Protein AF-A0A3M1L3Z6-F1 (afdb_monomer_lite)

Foldseek 3Di:
DDPVVPVVVVVVVVLQVVLVVCVVVQFHSDDDADDQQWHHDPRHTDGDVVSVVLLVQLVVCVVVVDQLARSQVVCVVVPHATPVRHGGDSVSSVVSVCVVPPPDD

Structure (mmCIF, N/CA/C/O backbone):
data_AF-A0A3M1L3Z6-F1
#
_entry.id   AF-A0A3M1L3Z6-F1
#
loop_
_atom_site.group_PDB
_atom_site.id
_atom_site.type_symbol
_atom_site.label_atom_id
_atom_site.label_alt_id
_atom_site.label_comp_id
_atom_site.label_asym_id
_atom_site.label_entity_id
_atom_site.label_seq_id
_atom_site.pdbx_PDB_ins_code
_atom_site.Cartn_x
_atom_site.Cartn_y
_atom_site.Cartn_z
_atom_site.occupancy
_atom_site.B_iso_or_equiv
_atom_site.auth_seq_id
_atom_site.auth_comp_id
_atom_site.auth_asym_id
_atom_site.auth_atom_id
_atom_site.pdbx_PDB_model_num
ATOM 1 N N . MET A 1 1 ? 49.168 5.666 -5.856 1.00 39.62 1 MET A N 1
ATOM 2 C CA . MET A 1 1 ? 47.967 6.529 -5.940 1.00 39.62 1 MET A CA 1
ATOM 3 C C . MET A 1 1 ? 46.975 5.822 -6.852 1.00 39.62 1 MET A C 1
ATOM 5 O O . MET A 1 1 ? 47.323 5.511 -7.981 1.00 39.62 1 MET A O 1
ATOM 9 N N . ASN A 1 2 ? 45.833 5.406 -6.298 1.00 42.25 2 ASN A N 1
ATOM 10 C CA . ASN A 1 2 ? 45.030 4.277 -6.784 1.00 42.25 2 ASN A CA 1
ATOM 11 C C . ASN A 1 2 ? 43.985 4.683 -7.840 1.00 42.25 2 ASN A C 1
ATOM 13 O O . ASN A 1 2 ? 42.935 5.217 -7.491 1.00 42.25 2 ASN A O 1
ATOM 17 N N . ALA A 1 3 ? 44.229 4.323 -9.104 1.00 49.00 3 ALA A N 1
ATOM 18 C CA . ALA A 1 3 ? 43.293 4.463 -10.231 1.00 49.00 3 ALA A CA 1
ATOM 19 C C . ALA A 1 3 ? 42.008 3.604 -10.105 1.00 49.00 3 ALA A C 1
ATOM 21 O O . ALA A 1 3 ? 41.036 3.817 -10.824 1.00 49.00 3 ALA A O 1
ATOM 22 N N . PHE A 1 4 ? 41.967 2.668 -9.151 1.00 46.69 4 PHE A N 1
ATOM 23 C CA . PHE A 1 4 ? 40.833 1.763 -8.915 1.00 46.69 4 PHE A CA 1
ATOM 24 C C . PHE A 1 4 ? 39.592 2.431 -8.290 1.00 46.69 4 PHE A C 1
ATOM 26 O O . PHE A 1 4 ? 38.512 1.848 -8.3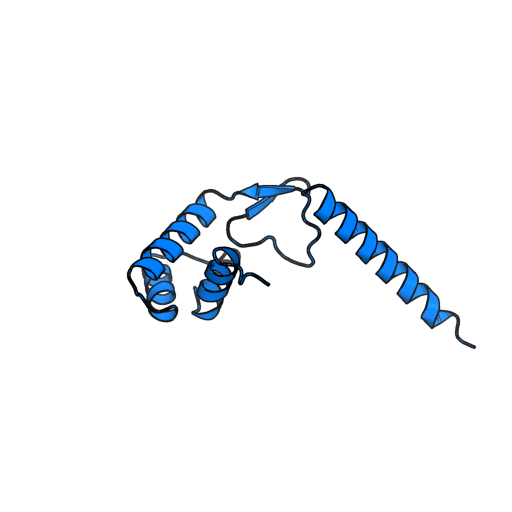16 1.00 46.69 4 PHE A O 1
ATOM 33 N N . ASN A 1 5 ? 39.716 3.640 -7.725 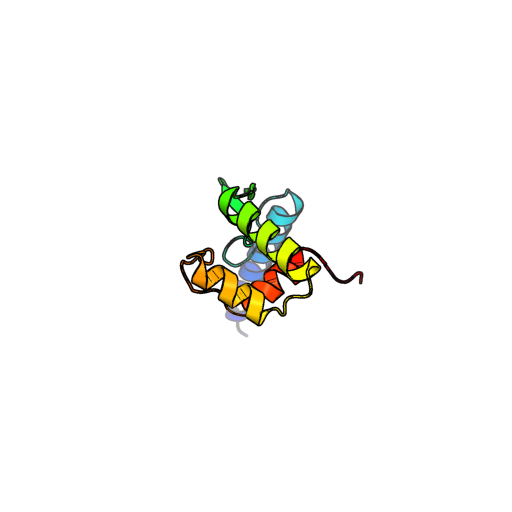1.00 50.94 5 ASN A N 1
ATOM 34 C CA . ASN A 1 5 ? 38.600 4.313 -7.041 1.00 50.94 5 ASN A CA 1
ATOM 35 C C . ASN A 1 5 ? 37.769 5.236 -7.963 1.00 50.94 5 ASN A C 1
ATOM 37 O O . ASN A 1 5 ? 36.650 5.608 -7.617 1.00 50.94 5 ASN A O 1
ATOM 41 N N . GLN A 1 6 ? 38.290 5.599 -9.145 1.00 51.88 6 GLN A N 1
ATOM 42 C CA . GLN A 1 6 ? 37.597 6.484 -10.098 1.00 51.88 6 GLN A CA 1
ATOM 43 C C . GLN A 1 6 ? 36.612 5.738 -11.011 1.00 51.88 6 GLN A C 1
ATOM 45 O O . GLN A 1 6 ? 35.501 6.221 -11.212 1.00 51.88 6 GLN A O 1
ATOM 50 N N . GLN A 1 7 ? 36.953 4.534 -11.492 1.00 50.38 7 GLN A N 1
ATOM 51 C CA . GLN A 1 7 ? 36.088 3.772 -12.413 1.00 50.38 7 GLN A CA 1
ATOM 52 C C . GLN A 1 7 ? 34.726 3.403 -11.806 1.00 50.38 7 GLN A C 1
ATOM 54 O O . GLN A 1 7 ? 33.710 3.394 -12.500 1.00 50.38 7 GLN A O 1
ATOM 59 N N . SER A 1 8 ? 34.681 3.130 -10.500 1.00 55.03 8 SER A N 1
ATOM 60 C CA . SER A 1 8 ? 33.433 2.815 -9.799 1.00 55.03 8 SER A CA 1
ATOM 61 C C . SER A 1 8 ? 32.480 4.013 -9.776 1.00 55.03 8 SER A C 1
ATOM 63 O O . SER A 1 8 ? 31.285 3.841 -10.003 1.00 55.03 8 SER A O 1
ATOM 65 N N . HIS A 1 9 ? 32.994 5.228 -9.555 1.00 58.19 9 HIS A N 1
ATOM 66 C CA . HIS A 1 9 ? 32.180 6.448 -9.521 1.00 58.19 9 HIS A CA 1
ATOM 67 C C . HIS A 1 9 ? 31.511 6.736 -10.871 1.00 58.19 9 HIS A C 1
ATOM 69 O O . HIS A 1 9 ? 30.326 7.062 -10.901 1.00 58.19 9 HIS A O 1
ATOM 75 N N . GLU A 1 10 ? 32.227 6.539 -11.980 1.00 62.34 10 GLU A N 1
ATOM 76 C CA . GLU A 1 10 ? 31.702 6.776 -13.331 1.00 62.34 10 GLU A CA 1
ATOM 77 C C . GLU A 1 10 ? 30.600 5.779 -13.720 1.00 62.34 10 GLU A C 1
ATOM 79 O O . GLU A 1 10 ? 29.590 6.159 -14.314 1.00 62.34 10 GLU A O 1
ATOM 84 N N . ILE A 1 11 ? 30.746 4.501 -13.347 1.00 62.25 11 ILE A N 1
ATOM 85 C CA . ILE A 1 11 ? 29.704 3.485 -13.566 1.00 62.25 11 ILE A CA 1
ATOM 86 C C . ILE A 1 11 ? 28.451 3.830 -12.750 1.00 62.25 11 ILE A C 1
ATOM 88 O O . ILE A 1 11 ? 27.335 3.764 -13.270 1.00 62.25 11 ILE A O 1
ATOM 92 N N . TRP A 1 12 ? 28.623 4.242 -11.492 1.00 62.81 12 TRP A N 1
ATOM 93 C CA . TRP A 1 12 ? 27.518 4.645 -10.622 1.00 62.81 12 TRP A CA 1
ATOM 94 C C . TRP A 1 12 ? 26.781 5.884 -11.137 1.00 62.81 12 TRP A C 1
ATOM 96 O O . TRP A 1 12 ? 25.549 5.868 -11.185 1.00 62.81 12 TRP A O 1
ATOM 106 N N . GLN A 1 13 ? 27.510 6.916 -11.571 1.00 69.06 13 GLN A N 1
ATOM 107 C CA . GLN A 1 13 ? 26.922 8.133 -12.138 1.00 69.06 13 GLN A CA 1
ATOM 108 C C . GLN A 1 13 ? 26.120 7.837 -13.404 1.00 69.06 13 GLN A C 1
ATOM 110 O O . GLN A 1 13 ? 24.952 8.206 -13.482 1.00 69.06 13 GLN A O 1
ATOM 115 N N . ARG A 1 14 ? 26.676 7.070 -14.348 1.00 72.62 14 ARG A N 1
ATOM 116 C CA . ARG A 1 14 ? 25.972 6.723 -15.595 1.00 72.62 14 ARG A CA 1
ATOM 117 C C . ARG A 1 14 ? 24.721 5.877 -15.351 1.00 72.62 14 ARG A C 1
ATOM 119 O O . ARG A 1 14 ? 23.711 6.045 -16.036 1.00 72.62 14 ARG A O 1
ATOM 126 N N . LEU A 1 15 ? 24.757 4.974 -14.367 1.00 63.69 15 LEU A N 1
ATOM 127 C CA . LEU A 1 15 ? 23.576 4.212 -13.957 1.00 63.69 15 LEU A CA 1
ATOM 128 C C . LEU A 1 15 ? 22.524 5.111 -13.301 1.00 63.69 15 LEU A C 1
ATOM 130 O O . LEU A 1 15 ? 21.337 4.868 -13.494 1.00 63.69 15 LEU A O 1
ATOM 134 N N . GLU A 1 16 ? 22.925 6.099 -12.499 1.00 63.81 16 GLU A N 1
ATOM 135 C CA . GLU A 1 16 ? 22.015 7.080 -11.889 1.00 63.81 16 GLU A CA 1
ATOM 136 C C . GLU A 1 16 ? 21.357 7.959 -12.952 1.00 63.81 16 GLU A C 1
ATOM 138 O O . GLU A 1 16 ? 20.134 8.041 -13.003 1.00 63.81 16 GLU A O 1
ATOM 143 N N . GLU A 1 17 ? 22.137 8.511 -13.875 1.00 67.44 17 GLU A N 1
ATOM 144 C CA . GLU A 1 17 ? 21.653 9.337 -14.983 1.00 67.44 17 GLU A CA 1
ATOM 145 C C . GLU A 1 17 ? 20.674 8.579 -15.885 1.00 67.44 17 GLU A C 1
ATOM 147 O O . GLU A 1 17 ? 19.581 9.068 -16.168 1.00 67.44 17 GLU A O 1
ATOM 152 N N . GLY A 1 18 ? 21.002 7.340 -16.272 1.00 58.72 18 GLY A N 1
ATOM 153 C CA . GLY A 1 18 ? 20.104 6.497 -17.065 1.00 58.72 18 GLY A CA 1
ATOM 154 C C . GLY A 1 18 ? 18.793 6.158 -16.346 1.00 58.72 18 GLY A C 1
ATOM 155 O O . GLY A 1 18 ? 17.768 5.938 -16.994 1.00 58.72 18 GLY A O 1
ATOM 156 N N . ARG A 1 19 ? 18.795 6.136 -15.009 1.00 65.31 19 ARG A N 1
ATOM 157 C CA . ARG A 1 19 ? 17.586 5.955 -14.195 1.00 65.31 19 ARG A CA 1
ATOM 158 C C . ARG A 1 19 ? 16.777 7.241 -14.131 1.00 65.31 19 ARG A C 1
ATOM 160 O O . ARG A 1 19 ? 15.590 7.197 -14.433 1.00 65.31 19 ARG A O 1
ATOM 167 N N . GLN A 1 20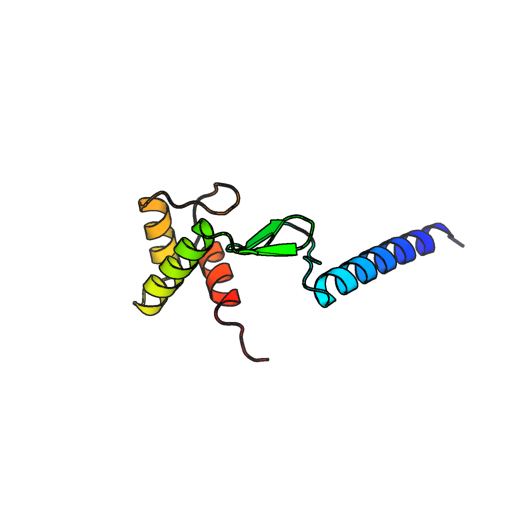 ? 17.401 8.374 -13.824 1.00 59.00 20 GLN A N 1
ATOM 168 C CA . GLN A 1 20 ? 16.721 9.672 -13.809 1.00 59.00 20 GLN A CA 1
ATOM 169 C C . GLN A 1 20 ? 16.078 9.985 -15.168 1.00 59.00 20 GLN A C 1
ATOM 171 O O . GLN A 1 20 ? 14.914 10.378 -15.219 1.00 59.00 20 GLN A O 1
ATOM 176 N N . ALA A 1 21 ? 16.774 9.687 -16.270 1.00 58.78 21 ALA A N 1
ATOM 177 C CA . ALA A 1 21 ? 16.237 9.819 -17.622 1.00 58.78 21 ALA A CA 1
ATOM 178 C C . ALA A 1 21 ? 15.008 8.923 -17.859 1.00 58.78 21 ALA A C 1
ATOM 180 O O . ALA A 1 21 ? 14.017 9.374 -18.427 1.00 58.78 21 ALA A O 1
ATOM 181 N N . LYS A 1 22 ? 15.020 7.673 -17.371 1.00 57.44 22 LYS A N 1
ATOM 182 C CA . LYS A 1 22 ? 13.852 6.780 -17.460 1.00 57.44 22 LYS A CA 1
ATOM 183 C C . LYS A 1 22 ? 12.672 7.303 -16.640 1.00 57.44 22 LYS A C 1
ATOM 185 O O . LYS A 1 22 ? 11.567 7.305 -17.162 1.00 57.44 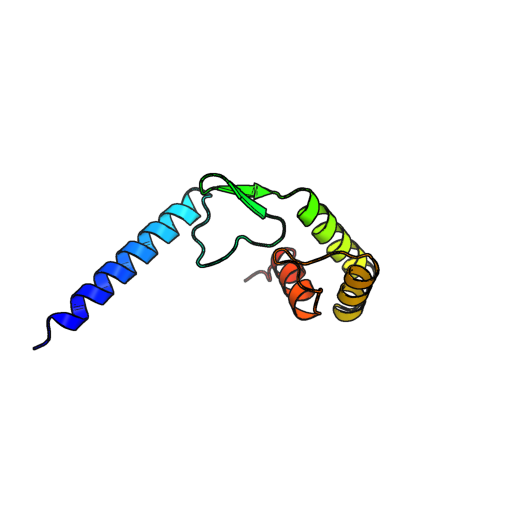22 LYS A O 1
ATOM 190 N N . ALA A 1 23 ? 12.898 7.809 -15.423 1.00 54.59 23 ALA A N 1
ATOM 191 C CA . ALA A 1 23 ? 11.845 8.384 -14.568 1.00 54.59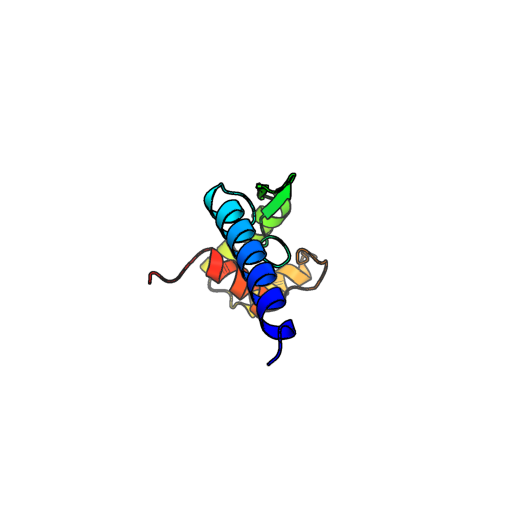 23 ALA A CA 1
ATOM 192 C C . ALA A 1 23 ? 11.213 9.624 -15.199 1.00 54.59 23 ALA A C 1
ATOM 194 O O . ALA A 1 23 ? 9.994 9.773 -15.162 1.00 54.59 23 ALA A O 1
ATOM 195 N N . ALA A 1 24 ? 12.039 10.504 -15.767 1.00 52.00 24 ALA A N 1
ATOM 196 C CA . ALA A 1 24 ? 11.600 11.769 -16.344 1.00 52.00 24 ALA A CA 1
ATOM 197 C C . ALA A 1 24 ? 10.721 11.588 -17.595 1.00 52.00 24 ALA A C 1
ATOM 199 O O . ALA A 1 24 ? 9.850 12.414 -17.849 1.00 52.00 24 ALA A O 1
ATOM 200 N N . VAL A 1 25 ? 10.912 10.498 -18.348 1.00 52.34 25 VAL A N 1
ATOM 201 C CA . VAL A 1 25 ? 10.160 10.187 -19.582 1.00 52.34 25 VAL A CA 1
ATOM 202 C C . VAL A 1 25 ? 8.907 9.330 -19.301 1.00 52.34 25 VAL A C 1
ATOM 204 O O . VAL A 1 25 ? 8.209 8.915 -20.217 1.00 52.34 25 VAL A O 1
ATOM 207 N N . GLY A 1 26 ? 8.577 9.063 -18.030 1.00 44.47 26 GLY A N 1
ATOM 208 C CA . GLY A 1 26 ? 7.453 8.190 -17.648 1.00 44.47 26 GLY A CA 1
ATOM 209 C C . GLY A 1 26 ? 7.785 6.690 -17.665 1.00 44.47 26 GLY A C 1
ATOM 210 O O . GLY A 1 26 ? 6.938 5.851 -17.353 1.00 44.47 26 GLY A O 1
ATOM 211 N N . GLY A 1 27 ? 9.036 6.341 -17.969 1.00 49.00 27 GLY A N 1
ATOM 212 C CA . GLY A 1 27 ? 9.583 5.000 -17.812 1.00 49.00 27 GLY A CA 1
ATOM 213 C C . GLY A 1 27 ? 9.911 4.662 -16.352 1.00 49.00 27 GLY A C 1
ATOM 214 O O . GLY A 1 27 ? 10.113 5.517 -15.486 1.00 49.00 27 GLY A O 1
ATOM 215 N N . TYR A 1 28 ? 9.995 3.369 -16.043 1.00 51.00 28 TYR A N 1
ATOM 216 C CA . TYR A 1 28 ? 10.400 2.922 -14.711 1.00 51.00 28 TYR A CA 1
ATOM 217 C C . TYR A 1 28 ? 11.914 3.118 -14.509 1.00 51.00 28 TYR A C 1
ATOM 219 O O . TYR A 1 28 ? 12.727 2.328 -14.986 1.00 51.00 28 TYR A O 1
ATOM 227 N N . ALA A 1 29 ? 12.301 4.154 -13.762 1.00 54.75 29 ALA A N 1
ATOM 228 C CA . ALA A 1 29 ? 13.683 4.383 -13.314 1.00 54.75 29 ALA A CA 1
ATOM 229 C C . ALA A 1 29 ? 14.187 3.417 -12.236 1.00 54.75 29 ALA A C 1
ATOM 231 O O . ALA A 1 29 ? 15.370 3.413 -11.898 1.00 54.75 29 ALA A O 1
ATOM 232 N N . GLY A 1 30 ? 13.275 2.698 -11.585 1.00 52.91 30 GLY A N 1
ATOM 233 C CA . GLY A 1 30 ? 13.495 2.203 -10.234 1.00 52.91 30 GLY A CA 1
ATOM 234 C C . GLY A 1 30 ? 14.393 0.975 -10.153 1.00 52.91 30 GLY A C 1
ATOM 235 O O . GLY A 1 30 ? 14.200 -0.014 -10.852 1.00 52.91 30 GLY A O 1
ATOM 236 N N . TYR A 1 31 ? 15.321 0.998 -9.198 1.00 51.16 31 TYR A N 1
ATOM 237 C CA . TYR A 1 31 ? 15.889 -0.219 -8.628 1.00 51.16 31 TYR A CA 1
ATOM 238 C C . TYR A 1 31 ? 14.750 -1.112 -8.091 1.00 51.16 31 TYR A C 1
ATOM 240 O O . TYR A 1 31 ? 14.063 -0.743 -7.136 1.00 51.16 31 TYR A O 1
ATOM 248 N N . GLY A 1 32 ? 14.565 -2.302 -8.671 1.00 59.28 32 GLY A N 1
ATOM 249 C CA . GLY A 1 32 ? 13.674 -3.340 -8.141 1.00 59.28 32 GLY A CA 1
ATOM 250 C C . GLY A 1 32 ? 12.396 -3.593 -8.948 1.00 59.28 32 GLY A C 1
ATOM 251 O O . GLY A 1 32 ? 12.350 -3.412 -10.156 1.00 59.28 32 GLY A O 1
ATOM 252 N N . SER A 1 33 ? 11.369 -4.138 -8.288 1.00 63.56 33 SER A N 1
ATOM 253 C CA . SER A 1 33 ? 10.099 -4.496 -8.937 1.00 63.56 33 SER A CA 1
ATOM 254 C C . SER A 1 33 ? 9.142 -3.292 -8.982 1.00 63.56 33 SER A C 1
ATOM 256 O O . SER A 1 33 ? 9.054 -2.582 -7.974 1.00 63.56 33 SER A O 1
ATOM 258 N N . PRO A 1 34 ? 8.354 -3.110 -10.064 1.00 74.31 34 PRO A N 1
ATOM 259 C CA . PRO A 1 34 ? 7.347 -2.053 -10.156 1.00 74.31 34 PRO A CA 1
ATOM 260 C C . PRO A 1 34 ? 6.405 -2.022 -8.943 1.00 74.31 34 PRO A C 1
ATOM 262 O O . PRO A 1 34 ? 6.131 -3.090 -8.368 1.00 74.31 34 PRO A O 1
ATOM 265 N N . PRO A 1 35 ? 5.862 -0.848 -8.566 1.00 81.94 35 PRO A N 1
ATOM 266 C CA . PRO A 1 35 ? 4.875 -0.735 -7.497 1.00 81.94 35 PRO A CA 1
ATOM 267 C C . PRO A 1 35 ? 3.711 -1.719 -7.672 1.00 81.94 35 PRO A C 1
ATOM 269 O O . PRO A 1 35 ? 3.382 -2.137 -8.781 1.00 81.94 35 PRO A O 1
ATOM 272 N N . PHE A 1 36 ? 3.094 -2.122 -6.562 1.00 85.38 36 PHE A N 1
ATOM 273 C CA . PHE A 1 36 ? 1.858 -2.904 -6.620 1.00 85.38 36 PHE A CA 1
ATOM 274 C C . PHE A 1 36 ? 0.759 -2.041 -7.257 1.00 85.38 36 PHE A C 1
ATOM 276 O O . PHE A 1 36 ? 0.652 -0.870 -6.899 1.00 85.38 36 PHE A O 1
ATOM 283 N N . GLY A 1 37 ? -0.009 -2.600 -8.190 1.00 85.44 37 GLY A N 1
ATOM 284 C CA . GLY A 1 37 ? -0.958 -1.880 -9.051 1.00 85.44 37 GLY A CA 1
ATOM 285 C C . GLY A 1 37 ? -0.431 -1.597 -10.455 1.00 85.44 37 GLY A C 1
ATOM 286 O O . GLY A 1 37 ? -1.208 -1.235 -11.336 1.00 85.44 37 GLY A O 1
ATOM 287 N N . GLN A 1 38 ? 0.871 -1.763 -10.681 1.00 84.69 38 GLN A N 1
ATOM 288 C CA . GLN A 1 38 ? 1.538 -1.446 -11.942 1.00 84.69 38 GLN A CA 1
ATOM 289 C C . GLN A 1 38 ? 2.439 -2.600 -12.372 1.00 84.69 38 GLN A C 1
ATOM 291 O O . GLN A 1 38 ? 2.999 -3.306 -11.543 1.00 84.69 38 GLN A O 1
ATOM 296 N N . THR A 1 39 ? 2.643 -2.786 -13.662 1.00 83.50 39 THR A N 1
ATOM 297 C CA . THR A 1 39 ? 3.618 -3.709 -14.239 1.00 83.50 39 THR A CA 1
ATOM 298 C C . THR A 1 39 ? 4.513 -2.951 -15.209 1.00 83.50 39 THR A C 1
ATOM 300 O O . THR A 1 39 ? 4.125 -1.893 -15.691 1.00 83.50 39 THR A O 1
ATOM 303 N N . SER A 1 40 ? 5.718 -3.459 -15.471 1.00 82.06 40 SER A N 1
ATOM 304 C CA . SER A 1 40 ? 6.554 -2.887 -16.522 1.00 82.06 40 SER A CA 1
ATOM 305 C C . SER A 1 40 ? 6.314 -3.643 -17.822 1.00 82.06 40 SER A C 1
ATOM 307 O O . SER A 1 40 ? 6.506 -4.858 -17.860 1.00 82.06 40 SER A O 1
ATOM 309 N N . VAL A 1 41 ? 5.886 -2.935 -18.864 1.00 79.50 41 VAL A N 1
ATOM 310 C CA . VAL A 1 41 ? 5.765 -3.456 -20.230 1.00 79.50 41 VAL A CA 1
ATOM 311 C C . VAL A 1 41 ? 6.646 -2.578 -21.103 1.00 79.50 41 VAL A C 1
ATOM 313 O O . VAL A 1 41 ? 6.471 -1.367 -21.126 1.00 79.50 41 VAL A O 1
ATOM 316 N N . ASN A 1 42 ? 7.644 -3.170 -21.763 1.00 77.31 42 ASN A N 1
ATOM 317 C CA . ASN A 1 42 ? 8.587 -2.452 -22.632 1.00 77.31 42 ASN A CA 1
ATOM 318 C C . ASN A 1 42 ? 9.306 -1.256 -21.966 1.00 77.31 42 ASN A C 1
ATOM 320 O O . ASN A 1 42 ? 9.675 -0.298 -22.631 1.00 77.31 42 ASN A O 1
ATOM 324 N N . GLY A 1 43 ? 9.533 -1.314 -20.648 1.00 70.81 43 GLY A N 1
ATOM 325 C CA . GLY A 1 43 ? 10.202 -0.246 -19.891 1.00 70.81 43 GLY A CA 1
ATOM 326 C C . GLY A 1 43 ? 9.269 0.844 -19.351 1.00 70.81 43 GLY A C 1
ATOM 327 O O . GLY A 1 43 ? 9.705 1.666 -18.542 1.00 70.81 43 GLY A O 1
ATOM 328 N N . GLU A 1 44 ? 7.986 0.802 -19.702 1.00 72.00 44 GLU A N 1
ATOM 329 C CA . GLU A 1 44 ? 6.959 1.725 -19.217 1.00 72.00 44 GLU A CA 1
ATOM 330 C C . GLU A 1 44 ? 6.140 1.098 -18.091 1.00 72.00 44 GLU A C 1
ATOM 332 O O . GLU A 1 44 ? 5.966 -0.123 -18.039 1.00 72.00 44 GLU A O 1
ATOM 337 N N . LEU A 1 45 ? 5.648 1.923 -17.164 1.00 77.19 45 LEU A N 1
ATOM 338 C CA . LEU A 1 45 ? 4.729 1.476 -16.121 1.00 77.19 45 LEU A CA 1
ATOM 339 C C . LEU A 1 45 ? 3.294 1.495 -16.642 1.00 77.19 45 LEU A C 1
ATOM 341 O O . LEU A 1 45 ? 2.721 2.555 -16.865 1.00 77.19 45 LEU A O 1
ATOM 345 N N . VAL A 1 46 ? 2.695 0.314 -16.747 1.00 80.25 46 VAL A N 1
ATOM 346 C CA . VAL A 1 46 ? 1.295 0.128 -17.137 1.00 80.25 46 VAL A CA 1
ATOM 347 C C . VAL A 1 46 ? 0.503 -0.373 -15.936 1.00 80.25 46 VAL A C 1
ATOM 349 O O . VAL A 1 46 ? 1.010 -1.152 -15.130 1.00 80.25 46 VAL A O 1
ATOM 352 N N . GLU A 1 47 ? -0.746 0.056 -15.782 1.00 84.38 47 GLU A N 1
ATOM 353 C CA . GLU A 1 47 ? -1.604 -0.450 -14.711 1.00 84.38 47 GLU A CA 1
ATOM 354 C C . GLU A 1 47 ? -1.875 -1.952 -14.861 1.00 84.38 47 GLU A C 1
ATOM 356 O O . GLU A 1 47 ? -2.133 -2.454 -15.953 1.00 84.38 47 GLU A O 1
ATOM 361 N N . ASN A 1 48 ? -1.852 -2.681 -13.744 1.00 88.50 48 ASN A N 1
ATOM 362 C CA . ASN A 1 48 ? -2.310 -4.065 -13.688 1.00 88.50 48 ASN A CA 1
ATOM 363 C C . ASN A 1 48 ? -3.747 -4.088 -13.136 1.00 88.50 48 ASN A C 1
ATOM 365 O O . ASN A 1 48 ? -3.923 -3.892 -11.929 1.00 88.50 48 ASN A O 1
ATOM 369 N N . PRO A 1 49 ? -4.775 -4.385 -13.956 1.00 87.56 49 PRO A N 1
ATOM 370 C CA . PRO A 1 49 ? -6.172 -4.313 -13.527 1.00 87.56 49 PRO A CA 1
ATOM 371 C C . PRO A 1 49 ? -6.512 -5.206 -12.328 1.00 87.56 49 PRO A C 1
ATOM 373 O O . PRO A 1 49 ? -7.382 -4.864 -11.526 1.00 87.56 49 PRO A O 1
ATOM 376 N N . GLN A 1 50 ? -5.847 -6.356 -12.179 1.00 88.88 50 GLN A N 1
ATOM 377 C CA . GLN A 1 50 ? -6.073 -7.245 -11.037 1.00 88.88 50 GLN A CA 1
ATOM 378 C C . GLN A 1 50 ? -5.502 -6.646 -9.750 1.00 88.88 50 GLN A C 1
ATOM 380 O O . GLN A 1 50 ? -6.187 -6.604 -8.728 1.00 88.88 50 GLN A O 1
ATOM 385 N N . GLU A 1 51 ? -4.274 -6.128 -9.802 1.00 92.19 51 GLU A N 1
ATOM 386 C CA . GLU A 1 51 ? -3.656 -5.475 -8.646 1.00 92.19 51 GLU A CA 1
ATOM 387 C C . GLU A 1 51 ? -4.389 -4.172 -8.280 1.00 92.19 51 GLU A C 1
ATOM 389 O O . GLU A 1 51 ? -4.590 -3.903 -7.096 1.00 92.19 51 GLU A O 1
ATOM 394 N N . GLN A 1 52 ? -4.886 -3.415 -9.265 1.00 91.44 52 GLN A N 1
ATOM 395 C CA . GLN A 1 52 ? -5.703 -2.212 -9.047 1.00 91.44 52 GLN A CA 1
ATOM 396 C C . GLN A 1 52 ? -7.003 -2.513 -8.288 1.00 91.44 52 GLN A C 1
ATOM 398 O O . GLN A 1 52 ? -7.354 -1.806 -7.342 1.00 91.44 52 GLN A O 1
ATOM 403 N N . LYS A 1 53 ? -7.690 -3.618 -8.608 1.00 94.00 53 LYS A N 1
ATOM 404 C CA . LYS A 1 53 ? -8.871 -4.060 -7.840 1.00 94.00 53 LYS A CA 1
ATOM 405 C C . LYS A 1 53 ? -8.532 -4.317 -6.368 1.00 94.00 53 LYS A C 1
ATOM 407 O O . LYS A 1 53 ? -9.317 -3.973 -5.484 1.00 94.00 53 LYS A O 1
ATOM 412 N N . ILE A 1 54 ? -7.357 -4.885 -6.092 1.00 96.25 54 ILE A N 1
ATOM 413 C CA . ILE A 1 54 ? -6.887 -5.138 -4.723 1.00 96.25 54 ILE A CA 1
ATOM 414 C C . ILE A 1 54 ? -6.543 -3.824 -4.007 1.00 96.25 54 ILE A C 1
ATOM 416 O O . ILE A 1 54 ? -6.871 -3.665 -2.830 1.00 96.25 54 ILE A O 1
ATOM 420 N N . ILE A 1 55 ? -5.946 -2.855 -4.705 1.00 95.56 55 ILE A N 1
ATOM 421 C CA . ILE A 1 55 ? -5.712 -1.503 -4.173 1.00 95.56 55 ILE A CA 1
ATOM 422 C C . ILE A 1 55 ? -7.035 -0.847 -3.773 1.00 95.56 55 ILE A C 1
ATOM 424 O O . ILE A 1 55 ? -7.142 -0.296 -2.676 1.00 95.56 55 ILE A O 1
ATOM 428 N N . GLU A 1 56 ? -8.064 -0.963 -4.611 1.00 96.00 56 GLU A N 1
ATOM 429 C CA . GLU A 1 56 ? -9.384 -0.414 -4.312 1.00 96.00 56 GLU A CA 1
ATOM 430 C C . GLU A 1 56 ? -10.040 -1.102 -3.105 1.00 96.00 56 GLU A C 1
ATOM 432 O O . GLU A 1 56 ? -10.661 -0.446 -2.266 1.00 96.00 56 GLU A O 1
ATOM 437 N N . LEU A 1 57 ? -9.877 -2.420 -2.959 1.00 97.62 57 LEU A N 1
ATOM 438 C CA . LEU A 1 57 ? -10.305 -3.147 -1.759 1.00 97.62 57 LEU A CA 1
ATOM 439 C C . LEU A 1 57 ? -9.597 -2.619 -0.505 1.00 97.62 57 LEU A C 1
ATOM 441 O O . LEU A 1 57 ? -10.267 -2.261 0.466 1.00 97.62 57 LEU A O 1
ATOM 445 N N . ILE A 1 58 ? -8.267 -2.493 -0.541 1.00 97.50 58 ILE A N 1
ATOM 446 C CA . ILE A 1 58 ? -7.473 -1.926 0.560 1.00 97.50 58 ILE A CA 1
ATOM 447 C C . ILE A 1 58 ? -7.984 -0.530 0.927 1.00 97.50 58 ILE A C 1
ATOM 449 O O . ILE A 1 58 ? -8.218 -0.246 2.103 1.00 97.50 58 ILE A O 1
ATOM 453 N N . ARG A 1 59 ? -8.211 0.328 -0.075 1.00 96.88 59 ARG A N 1
ATOM 454 C CA . ARG A 1 59 ? -8.716 1.691 0.110 1.00 96.88 59 ARG A CA 1
ATOM 455 C C . ARG A 1 59 ? -10.078 1.704 0.798 1.00 96.88 59 ARG A C 1
ATOM 457 O O . ARG A 1 59 ? -10.258 2.450 1.760 1.00 96.88 59 ARG A O 1
ATOM 464 N N . ARG A 1 60 ? -11.025 0.883 0.332 1.00 97.56 60 ARG A N 1
ATOM 465 C CA . ARG A 1 60 ? -12.379 0.788 0.901 1.00 97.56 60 ARG A CA 1
ATOM 466 C C . ARG A 1 60 ? -12.361 0.290 2.342 1.00 97.56 60 ARG A C 1
ATOM 468 O O . ARG A 1 60 ? -12.975 0.914 3.202 1.00 97.56 60 ARG A O 1
ATOM 475 N N . HIS A 1 61 ? -11.620 -0.778 2.628 1.00 98.00 61 HIS A N 1
ATOM 476 C CA . HIS A 1 61 ? -11.510 -1.301 3.989 1.00 98.00 61 HIS A CA 1
ATOM 477 C C . HIS A 1 61 ? -10.832 -0.312 4.946 1.00 98.00 61 HIS A C 1
ATOM 479 O O . HIS A 1 61 ? -11.271 -0.171 6.085 1.00 98.00 61 HIS A O 1
ATOM 485 N N . HIS A 1 62 ? -9.809 0.411 4.484 1.00 97.81 62 HIS A N 1
ATOM 486 C CA . HIS A 1 62 ? -9.173 1.464 5.275 1.00 97.81 62 HIS A CA 1
ATOM 487 C C . HIS A 1 62 ? -10.141 2.614 5.576 1.00 97.81 62 HIS A C 1
ATOM 489 O O . HIS A 1 62 ? -10.256 3.041 6.722 1.00 97.81 62 HIS A O 1
ATOM 495 N N . LYS A 1 63 ? -10.898 3.078 4.571 1.00 96.50 63 LYS A N 1
ATOM 496 C CA . LYS A 1 63 ? -11.935 4.109 4.755 1.00 96.50 63 LYS A CA 1
ATOM 497 C C . LYS A 1 63 ? -13.061 3.663 5.692 1.00 96.50 63 LYS A C 1
ATOM 499 O O . LYS A 1 63 ? -13.654 4.507 6.348 1.00 96.50 63 LYS A O 1
ATOM 504 N N . SER A 1 64 ? -13.323 2.359 5.801 1.00 96.69 64 SER A N 1
ATOM 505 C CA . SER A 1 64 ? -14.285 1.808 6.765 1.00 96.69 64 SER A CA 1
ATOM 506 C C . SER A 1 64 ? -13.733 1.700 8.198 1.00 96.69 64 SER A C 1
ATOM 508 O O . SER A 1 64 ? -14.358 1.038 9.021 1.00 96.69 64 SER A O 1
ATOM 510 N N . GLY A 1 65 ? -12.535 2.220 8.485 1.00 97.44 65 GLY A N 1
ATOM 511 C CA . GLY A 1 65 ? -11.927 2.193 9.819 1.00 97.44 65 GLY A CA 1
ATOM 512 C C . GLY A 1 65 ? -11.229 0.884 10.206 1.00 97.44 65 GLY A C 1
ATOM 513 O O . GLY A 1 65 ? -10.821 0.740 11.356 1.00 97.44 65 GLY A O 1
ATOM 514 N N . LYS A 1 66 ? -11.060 -0.080 9.286 1.00 97.88 66 LYS A N 1
ATOM 515 C CA . LYS A 1 66 ? -10.308 -1.308 9.603 1.00 97.88 66 LYS A CA 1
ATOM 516 C C . LYS A 1 66 ? -8.830 -0.993 9.807 1.00 97.88 66 LYS A C 1
ATOM 518 O O . LYS A 1 66 ? -8.221 -0.258 9.027 1.00 97.88 66 LYS A O 1
ATOM 523 N N . SER A 1 67 ? -8.231 -1.617 10.816 1.00 98.38 67 SER A N 1
ATOM 524 C CA . SER A 1 67 ? -6.792 -1.541 11.036 1.00 98.38 67 SER A CA 1
ATOM 525 C C . SER A 1 67 ? -6.026 -2.209 9.893 1.00 98.38 67 SER A C 1
ATOM 527 O O . SER A 1 67 ? -6.512 -3.118 9.220 1.00 98.38 67 SER A O 1
ATOM 529 N N . LEU A 1 68 ? -4.771 -1.805 9.703 1.00 98.31 68 LEU A N 1
ATOM 530 C CA . LEU A 1 68 ? -3.892 -2.376 8.679 1.00 98.31 68 LEU A CA 1
ATOM 531 C C . LEU A 1 68 ? -3.734 -3.904 8.792 1.00 98.31 68 LEU A C 1
ATOM 533 O O . LEU A 1 68 ? -3.543 -4.572 7.777 1.00 98.31 68 LEU A O 1
ATOM 537 N N . GLN A 1 69 ? -3.803 -4.446 10.014 1.00 98.50 69 GLN A N 1
ATOM 538 C CA . GLN A 1 69 ? -3.755 -5.889 10.250 1.00 98.50 69 GLN A CA 1
ATOM 539 C C . GLN A 1 69 ? -5.061 -6.555 9.803 1.00 98.50 69 GLN A C 1
ATOM 541 O O . GLN A 1 69 ? -5.012 -7.479 9.004 1.00 98.50 69 GLN A O 1
ATOM 546 N N . GLN A 1 70 ? -6.217 -6.005 10.190 1.00 98.62 70 GLN A N 1
ATOM 547 C CA . GLN A 1 70 ? -7.528 -6.515 9.765 1.00 98.62 70 GLN A CA 1
ATOM 548 C C . GLN A 1 70 ? -7.691 -6.517 8.239 1.00 98.62 70 GLN A C 1
ATOM 550 O O . GLN A 1 70 ? -8.302 -7.424 7.683 1.00 98.62 70 GLN A O 1
ATOM 555 N N . ILE A 1 71 ? -7.136 -5.517 7.545 1.00 98.56 71 ILE A N 1
ATOM 556 C CA . ILE A 1 71 ? -7.123 -5.486 6.076 1.00 98.56 71 ILE A CA 1
ATOM 557 C C . ILE A 1 71 ? -6.262 -6.628 5.521 1.00 98.56 71 ILE A C 1
ATOM 559 O O . ILE A 1 71 ? -6.683 -7.310 4.590 1.00 98.56 71 ILE A O 1
ATOM 563 N N . ALA A 1 72 ? -5.067 -6.848 6.079 1.00 98.50 72 ALA A N 1
ATOM 564 C CA . ALA A 1 72 ? -4.183 -7.930 5.648 1.00 98.50 72 ALA A CA 1
ATOM 565 C C . ALA A 1 72 ? -4.830 -9.308 5.861 1.00 98.50 72 ALA A C 1
ATOM 567 O O . ALA A 1 72 ? -4.803 -10.141 4.957 1.00 98.50 72 ALA A O 1
ATOM 568 N N . ASP A 1 73 ? -5.456 -9.518 7.017 1.00 98.56 73 ASP A N 1
ATOM 569 C CA . ASP A 1 73 ? -6.147 -10.763 7.352 1.00 98.56 73 ASP A CA 1
ATOM 570 C C . ASP A 1 73 ? -7.332 -11.001 6.417 1.00 98.56 73 ASP A C 1
ATOM 572 O O . ASP A 1 73 ? -7.469 -12.093 5.866 1.00 98.56 73 ASP A O 1
ATOM 576 N N . TRP A 1 74 ? -8.133 -9.962 6.149 1.00 98.56 74 TRP A N 1
ATOM 577 C CA . TRP A 1 74 ? -9.236 -10.037 5.193 1.00 98.56 74 TRP A CA 1
ATOM 578 C C . TRP A 1 74 ? -8.737 -10.427 3.797 1.00 98.56 74 TRP A C 1
ATOM 580 O O . TRP A 1 74 ? -9.287 -11.341 3.187 1.00 98.56 74 TRP A O 1
ATOM 590 N N . LEU A 1 75 ? -7.660 -9.806 3.305 1.00 98.12 75 LEU A N 1
ATOM 591 C CA . LEU A 1 75 ? -7.087 -10.139 1.997 1.00 98.12 75 LEU A CA 1
ATOM 592 C C . LEU A 1 75 ? -6.611 -11.593 1.927 1.00 98.12 75 LEU A C 1
ATOM 594 O O . LEU A 1 75 ? -6.911 -12.289 0.958 1.00 98.12 75 LEU A O 1
ATOM 598 N N . ASN A 1 76 ? -5.896 -12.052 2.955 1.00 98.25 76 ASN A N 1
ATOM 599 C CA . ASN A 1 76 ? -5.387 -13.420 3.024 1.00 98.25 76 ASN A CA 1
ATOM 600 C C . ASN A 1 76 ? -6.519 -14.448 3.100 1.00 98.25 76 ASN A C 1
ATOM 602 O O . ASN A 1 76 ? -6.454 -15.469 2.420 1.00 98.25 76 ASN A O 1
ATOM 606 N N 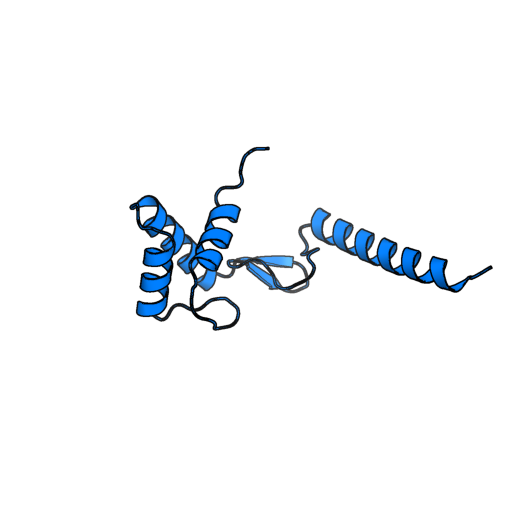. HIS A 1 77 ? -7.561 -14.162 3.885 1.00 98.19 77 HIS A N 1
ATOM 607 C CA . HIS A 1 77 ? -8.740 -15.016 4.008 1.00 98.19 77 HIS A CA 1
ATOM 608 C C . HIS A 1 77 ? -9.463 -15.193 2.665 1.00 98.19 77 HIS A C 1
ATOM 610 O O . HIS A 1 77 ? -9.904 -16.289 2.344 1.00 98.19 77 HIS A O 1
ATOM 616 N N . HIS A 1 78 ? -9.511 -14.141 1.843 1.00 97.06 78 HIS A N 1
ATOM 617 C CA . HIS A 1 78 ? -10.121 -14.176 0.509 1.00 97.06 78 HIS A CA 1
ATOM 618 C C . HIS A 1 78 ? -9.154 -14.654 -0.592 1.00 97.06 78 HIS A C 1
ATOM 620 O O . HIS A 1 78 ? -9.471 -14.565 -1.776 1.00 97.06 78 HIS A O 1
ATOM 626 N N . GLY A 1 79 ? -7.964 -15.144 -0.230 1.00 96.94 79 GLY A N 1
ATOM 627 C CA . GLY A 1 79 ? -7.006 -15.732 -1.169 1.00 96.94 79 GLY A CA 1
ATOM 628 C C . GLY A 1 79 ? -6.176 -14.732 -1.979 1.00 96.94 79 GLY A C 1
ATOM 629 O O . GLY A 1 79 ? -5.368 -15.152 -2.808 1.00 96.94 79 GLY A O 1
ATOM 630 N N . TYR A 1 80 ? -6.301 -13.424 -1.733 1.00 97.25 80 TYR A N 1
ATOM 631 C CA . TYR A 1 80 ? -5.489 -12.427 -2.428 1.00 97.25 80 TYR A CA 1
ATOM 632 C C . TYR A 1 80 ? -4.019 -12.542 -2.023 1.00 97.25 80 TYR A C 1
ATOM 634 O O . TYR A 1 80 ? -3.680 -12.708 -0.851 1.00 97.25 80 TYR A O 1
ATOM 642 N N . ARG A 1 81 ? -3.121 -12.387 -2.998 1.00 95.25 81 ARG A N 1
ATOM 643 C CA . ARG A 1 81 ? -1.669 -12.445 -2.792 1.00 95.25 81 ARG A CA 1
ATOM 644 C C . ARG A 1 81 ? -0.998 -11.159 -3.245 1.00 95.25 81 ARG A C 1
ATOM 646 O O . ARG A 1 81 ? -1.524 -10.406 -4.060 1.00 95.25 81 ARG A O 1
ATOM 653 N N . THR A 1 82 ? 0.170 -10.891 -2.676 1.00 92.88 82 THR A N 1
ATOM 654 C CA . THR A 1 82 ? 1.049 -9.818 -3.156 1.00 92.88 82 THR A CA 1
ATOM 655 C C . THR A 1 82 ? 1.618 -10.169 -4.534 1.00 92.88 82 THR A C 1
ATOM 657 O O . THR A 1 82 ? 1.587 -11.330 -4.939 1.00 92.88 82 THR A O 1
ATOM 660 N N . LYS A 1 83 ? 2.231 -9.198 -5.223 1.00 86.25 83 LYS A N 1
ATOM 661 C CA . LYS A 1 83 ? 2.848 -9.390 -6.550 1.00 86.25 83 LYS A CA 1
ATOM 662 C C . LYS A 1 83 ? 3.784 -10.610 -6.648 1.00 86.25 83 LYS A C 1
ATOM 664 O O . LYS A 1 83 ? 3.872 -11.234 -7.694 1.00 86.25 83 LYS A O 1
ATOM 669 N N . ARG A 1 84 ? 4.484 -10.965 -5.561 1.00 87.00 84 ARG A N 1
ATOM 670 C CA . ARG A 1 84 ? 5.405 -12.122 -5.497 1.00 87.00 84 ARG A CA 1
ATOM 671 C C . ARG A 1 84 ? 4.763 -13.391 -4.907 1.00 87.00 84 ARG A C 1
ATOM 673 O O . ARG A 1 84 ? 5.470 -14.242 -4.377 1.00 87.00 84 ARG A O 1
ATOM 680 N N . GLY A 1 85 ? 3.433 -13.481 -4.884 1.00 91.12 85 GLY A N 1
ATOM 681 C CA . GLY A 1 85 ? 2.689 -14.637 -4.361 1.00 91.12 85 GLY A CA 1
ATOM 682 C C . GLY A 1 85 ? 2.659 -14.769 -2.829 1.00 91.12 85 GLY A C 1
ATOM 683 O O . GLY A 1 85 ? 2.038 -15.686 -2.292 1.00 91.12 85 GLY A O 1
ATOM 684 N N . GLN A 1 86 ? 3.291 -13.849 -2.097 1.00 94.31 86 GLN A N 1
ATOM 685 C CA . GLN A 1 86 ? 3.356 -13.895 -0.632 1.00 94.31 86 GLN A CA 1
ATOM 686 C C . GLN A 1 86 ? 2.040 -13.446 0.011 1.00 94.31 86 GLN A C 1
ATOM 688 O O . GLN A 1 86 ? 1.271 -12.693 -0.600 1.00 94.31 86 GLN A O 1
ATOM 693 N N . THR A 1 87 ? 1.818 -13.863 1.260 1.00 97.50 87 THR A N 1
ATOM 694 C CA . THR A 1 87 ? 0.705 -13.381 2.087 1.00 97.50 87 THR A CA 1
ATOM 695 C C . THR A 1 87 ? 0.830 -11.887 2.377 1.00 97.50 87 THR A C 1
ATOM 697 O O . THR A 1 87 ? 1.922 -11.308 2.445 1.00 97.50 87 THR A O 1
ATOM 700 N N . TRP A 1 88 ? -0.315 -11.242 2.557 1.00 97.81 88 TRP A N 1
ATOM 701 C CA . TRP A 1 88 ? -0.396 -9.864 2.998 1.00 97.81 88 TRP A CA 1
ATOM 702 C C . TRP A 1 88 ? 0.037 -9.749 4.453 1.00 97.81 88 TRP A C 1
ATOM 704 O O . TRP A 1 88 ? -0.434 -10.469 5.328 1.00 97.81 88 TRP A O 1
ATOM 714 N N . ARG A 1 89 ? 0.936 -8.800 4.707 1.00 98.06 89 ARG A N 1
ATOM 715 C CA . ARG A 1 89 ? 1.335 -8.370 6.048 1.00 98.06 89 ARG A CA 1
ATOM 716 C C . ARG A 1 89 ? 0.859 -6.938 6.255 1.00 98.06 89 ARG A C 1
ATOM 718 O O . ARG A 1 89 ? 0.792 -6.173 5.289 1.00 98.06 89 ARG A O 1
ATOM 725 N N . ARG A 1 90 ? 0.653 -6.534 7.512 1.00 97.81 90 ARG A N 1
ATOM 726 C CA . ARG A 1 90 ? 0.337 -5.148 7.909 1.00 97.81 90 ARG A CA 1
ATOM 727 C C . ARG A 1 90 ? 1.184 -4.103 7.169 1.00 97.81 90 ARG A C 1
ATOM 729 O O . ARG A 1 90 ? 0.664 -3.108 6.672 1.00 97.81 90 ARG A O 1
ATOM 736 N N . ILE A 1 91 ? 2.497 -4.336 7.079 1.00 96.31 91 ILE A N 1
ATOM 737 C CA . ILE A 1 91 ? 3.436 -3.400 6.442 1.00 96.31 91 ILE A CA 1
ATOM 738 C C . ILE A 1 91 ? 3.250 -3.310 4.920 1.00 96.31 91 ILE A C 1
ATOM 740 O O . ILE A 1 91 ? 3.451 -2.244 4.342 1.00 96.31 91 ILE A O 1
ATOM 744 N N . SER A 1 92 ? 2.829 -4.395 4.266 1.00 95.12 92 SER A N 1
ATOM 745 C CA . SER A 1 92 ? 2.529 -4.402 2.830 1.00 95.12 92 SER A CA 1
ATOM 746 C C . SER A 1 92 ? 1.298 -3.549 2.534 1.00 95.12 92 SER A C 1
ATOM 748 O O . SER A 1 92 ? 1.336 -2.734 1.618 1.00 95.12 92 SER A O 1
ATOM 750 N N . VAL A 1 93 ? 0.253 -3.666 3.362 1.00 96.62 93 VAL A N 1
ATOM 751 C CA . VAL A 1 93 ? -0.946 -2.815 3.280 1.00 96.62 93 VAL A CA 1
ATOM 752 C C . VAL A 1 93 ? -0.582 -1.347 3.505 1.00 96.62 93 VAL A C 1
ATOM 754 O O . VAL A 1 93 ? -0.964 -0.493 2.707 1.00 96.62 93 VAL A O 1
ATOM 757 N N . LYS A 1 94 ? 0.229 -1.051 4.534 1.00 95.38 94 LYS A N 1
ATOM 758 C CA . LYS A 1 94 ? 0.720 0.311 4.799 1.00 95.38 94 LYS A CA 1
ATOM 759 C C . LYS A 1 94 ? 1.397 0.920 3.568 1.00 95.38 94 LYS A C 1
ATOM 761 O O . LYS A 1 94 ? 1.050 2.020 3.170 1.00 95.38 94 LYS A O 1
ATOM 766 N N . ARG A 1 95 ? 2.318 0.188 2.931 1.00 92.75 95 ARG A N 1
ATOM 767 C CA . ARG A 1 95 ? 3.049 0.657 1.739 1.00 92.75 95 ARG A CA 1
ATOM 768 C C . ARG A 1 95 ? 2.145 0.921 0.535 1.00 92.75 95 ARG A C 1
ATOM 770 O O . ARG A 1 95 ? 2.514 1.717 -0.321 1.00 92.75 95 ARG A O 1
ATOM 777 N N . VAL A 1 96 ? 1.014 0.226 0.413 1.00 93.38 96 VAL A N 1
ATOM 778 C CA . VAL A 1 96 ? 0.008 0.541 -0.615 1.00 93.38 96 VAL A CA 1
ATOM 779 C C . VAL A 1 96 ? -0.673 1.866 -0.271 1.00 93.38 96 VAL A C 1
ATOM 781 O O . VAL A 1 96 ? -0.705 2.764 -1.103 1.00 93.38 96 VAL A O 1
ATOM 784 N N . LEU A 1 97 ? -1.139 2.025 0.969 1.00 93.25 97 LEU A N 1
ATOM 785 C CA . LEU A 1 97 ? -1.827 3.239 1.418 1.00 93.25 97 LEU A CA 1
ATOM 786 C C . LEU A 1 97 ? -0.932 4.484 1.412 1.00 93.25 97 LEU A C 1
ATOM 788 O O . LEU A 1 97 ? -1.390 5.536 0.990 1.00 93.25 97 LEU A O 1
ATOM 792 N N . ASP A 1 98 ? 0.336 4.368 1.809 1.00 91.44 98 ASP A N 1
ATOM 793 C CA . ASP A 1 98 ? 1.299 5.480 1.787 1.00 91.44 98 ASP A CA 1
ATOM 794 C C . ASP A 1 98 ? 1.488 6.042 0.367 1.00 91.44 98 ASP A C 1
ATOM 796 O O . ASP A 1 98 ? 1.713 7.236 0.200 1.00 91.44 98 ASP A O 1
ATOM 800 N N . ARG A 1 99 ? 1.382 5.190 -0.664 1.00 88.44 99 ARG A N 1
ATOM 801 C CA . ARG A 1 99 ? 1.447 5.622 -2.069 1.00 88.44 99 ARG A CA 1
ATOM 802 C C . ARG A 1 99 ? 0.151 6.270 -2.546 1.00 88.44 99 ARG A C 1
ATOM 804 O O . ARG A 1 99 ? 0.204 7.141 -3.402 1.00 88.44 99 ARG A O 1
ATOM 811 N N . LEU A 1 100 ? -0.995 5.846 -2.009 1.00 87.69 100 LEU A N 1
ATOM 812 C CA . LEU A 1 100 ? -2.293 6.464 -2.304 1.00 87.69 100 LEU A CA 1
ATOM 813 C C . LEU A 1 100 ? -2.461 7.821 -1.615 1.00 87.69 100 LEU A C 1
ATOM 815 O O . LEU A 1 100 ? -3.143 8.696 -2.140 1.00 87.69 100 LEU A O 1
ATOM 819 N N . TYR A 1 101 ? -1.862 7.980 -0.436 1.00 87.81 101 TYR A N 1
ATOM 820 C CA . TYR A 1 101 ? -1.950 9.179 0.391 1.00 87.81 101 TYR A CA 1
ATOM 821 C C . TYR A 1 101 ? -0.542 9.686 0.725 1.00 87.81 101 TYR A C 1
ATOM 823 O O . TYR A 1 101 ? -0.115 9.600 1.883 1.00 87.81 101 TYR A O 1
ATOM 831 N N . PRO A 1 102 ? 0.208 10.190 -0.271 1.00 82.50 102 PRO A N 1
ATOM 832 C CA . PRO A 1 102 ? 1.511 10.777 -0.010 1.00 82.50 102 PRO A CA 1
ATOM 833 C C . PRO A 1 102 ? 1.345 11.932 0.981 1.00 82.50 102 PRO A C 1
ATOM 835 O O . PRO A 1 102 ? 0.447 12.768 0.841 1.00 82.50 102 PRO A O 1
ATOM 838 N N . LYS A 1 103 ? 2.201 11.980 2.008 1.00 77.94 103 LYS A N 1
ATOM 839 C CA . LYS A 1 103 ? 2.263 13.161 2.871 1.00 77.94 103 LYS A CA 1
ATOM 840 C C . LYS A 1 103 ? 2.656 14.346 1.994 1.00 77.94 103 LYS A C 1
ATOM 842 O O . LYS A 1 103 ? 3.649 14.256 1.275 1.00 77.94 103 LYS A O 1
ATOM 847 N N . LYS A 1 104 ? 1.878 15.432 2.047 1.00 64.19 104 LYS A N 1
ATOM 848 C CA . LYS A 1 104 ? 2.335 16.714 1.505 1.00 64.19 104 LYS A CA 1
ATOM 849 C C . LYS A 1 104 ? 3.625 17.081 2.246 1.00 64.19 104 LYS A C 1
ATOM 851 O O . LYS A 1 104 ? 3.642 16.996 3.476 1.00 64.19 104 LYS A O 1
ATOM 856 N N . ALA A 1 105 ? 4.680 17.341 1.477 1.00 54.94 105 ALA A N 1
ATOM 857 C CA . ALA A 1 105 ? 5.937 17.880 1.981 1.00 54.94 105 ALA A CA 1
ATOM 858 C C . ALA A 1 105 ? 5.723 19.296 2.524 1.00 54.94 105 ALA A C 1
ATOM 860 O O . ALA A 1 105 ? 4.812 19.981 1.998 1.00 54.94 105 ALA A O 1
#

pLDDT: mean 79.86, std 18.25, range [39.62, 98.62]

Sequence (105 aa):
MNAFNQQSHEIWQRLEEGRQAKAAVGGYAGYGSPPFGQTSVNGELVENPQEQKIIELIRRHHKSGKSLQQIADWLNHHGYRTKRGQTWRRISVKRVLDRLYPKKA

Radius of gyration: 18.37 Å; chains: 1; bounding box: 62×34×34 Å

Secondary structure (DSSP, 8-state):
--GGGHHHHHHHHHHHHHHHHHHHTTB---SSSPPTTEEEETTEEEE-HHHHHHHHHHHHHHHTT--HHHHHHHHHHTT---TTSPPP-HHHHHHHHHHHSPPP-